Protein AF-A0A958L2L4-F1 (afdb_monomer_lite)

Radius of gyration: 27.54 Å; chains: 1; bounding box: 69×25×64 Å

Secondary structure (DSSP, 8-state):
-HHHHHHHTT----S----SHHHHHHHHHHHHHHHHHHHHHHHHHHHHHHHHH-----PPPTTT------TT--B-TTT--BSS---SS-----

Structure (mmCIF, N/CA/C/O backbone):
data_AF-A0A958L2L4-F1
#
_entry.id   AF-A0A958L2L4-F1
#
loop_
_atom_site.group_PDB
_atom_site.id
_atom_site.type_symbol
_atom_site.label_atom_id
_atom_site.label_alt_id
_atom_site.label_comp_id
_atom_site.label_asym_id
_atom_site.label_entity_id
_atom_site.label_seq_id
_atom_site.pdbx_PDB_ins_code
_atom_site.Cartn_x
_atom_site.Cartn_y
_atom_site.Cartn_z
_atom_site.occupancy
_atom_site.B_iso_or_equiv
_atom_site.auth_seq_id
_atom_site.auth_comp_id
_atom_site.auth_asym_id
_atom_site.auth_atom_id
_atom_site.pdbx_PDB_model_num
ATOM 1 N N . MET A 1 1 ? -14.924 7.478 22.045 1.00 74.50 1 MET A N 1
ATOM 2 C CA . MET A 1 1 ? -14.080 8.042 20.966 1.00 74.50 1 MET A CA 1
ATOM 3 C C . MET A 1 1 ? -12.634 7.564 21.032 1.00 74.50 1 MET A C 1
ATOM 5 O O . MET A 1 1 ? -12.163 7.093 20.012 1.00 74.50 1 MET A O 1
ATOM 9 N N . TYR A 1 2 ? -11.961 7.606 22.193 1.00 86.19 2 TYR A N 1
ATOM 10 C CA . TYR A 1 2 ? -10.562 7.158 22.354 1.00 86.19 2 TYR A CA 1
ATOM 11 C C . TYR A 1 2 ? -10.263 5.785 21.726 1.00 86.19 2 TYR A C 1
ATOM 13 O O . TYR A 1 2 ? -9.448 5.705 20.813 1.00 86.19 2 TYR A O 1
ATOM 21 N N . TRP A 1 3 ? -10.998 4.740 22.124 1.00 86.69 3 TRP A N 1
ATOM 22 C CA . TRP A 1 3 ? -10.802 3.384 21.601 1.00 86.69 3 TRP A CA 1
ATOM 23 C C . TRP A 1 3 ? -10.827 3.316 20.064 1.00 86.69 3 TRP A C 1
ATOM 25 O O . TRP A 1 3 ? -9.902 2.789 19.457 1.00 86.69 3 TRP A O 1
ATOM 35 N N . ALA A 1 4 ? -11.826 3.937 19.426 1.00 81.38 4 ALA A N 1
ATOM 36 C CA . ALA A 1 4 ? -11.975 3.906 17.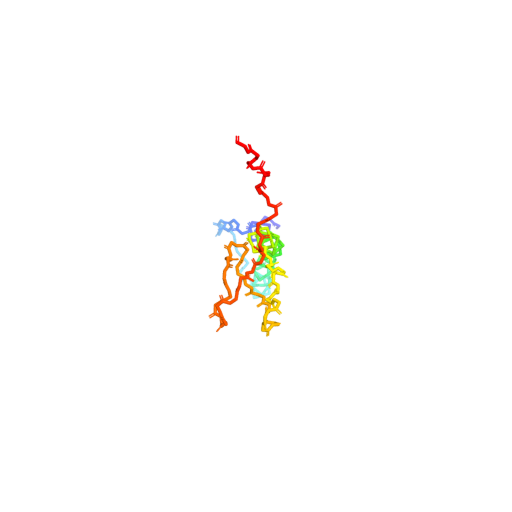971 1.00 81.38 4 ALA A CA 1
ATOM 37 C C . ALA A 1 4 ? -10.774 4.529 17.239 1.00 81.38 4 ALA A C 1
ATOM 39 O O . ALA A 1 4 ? -10.361 4.016 16.205 1.00 81.38 4 ALA A O 1
ATOM 40 N N . ILE A 1 5 ? -10.190 5.600 17.786 1.00 85.06 5 ILE A N 1
ATOM 41 C CA . ILE A 1 5 ? -9.030 6.279 17.192 1.00 85.06 5 ILE A CA 1
ATOM 42 C C . ILE A 1 5 ? -7.783 5.397 17.304 1.00 85.06 5 ILE A C 1
ATOM 44 O O . ILE A 1 5 ? -7.099 5.194 16.311 1.00 85.06 5 ILE A O 1
ATOM 48 N N . VAL A 1 6 ? -7.517 4.837 18.486 1.00 87.56 6 VAL A N 1
ATOM 49 C CA . VAL A 1 6 ? -6.338 3.995 18.767 1.00 87.56 6 VAL A CA 1
ATOM 50 C C . VAL A 1 6 ? -6.371 2.687 17.967 1.00 87.56 6 VAL A C 1
ATOM 52 O O . VAL A 1 6 ? -5.330 2.166 17.567 1.00 87.56 6 VAL A O 1
ATOM 55 N N . THR A 1 7 ? -7.567 2.146 17.722 1.00 85.25 7 THR A N 1
ATOM 56 C CA . THR A 1 7 ? -7.759 0.987 16.843 1.00 85.25 7 THR A CA 1
ATOM 57 C C . THR A 1 7 ? -7.576 1.358 15.372 1.00 85.25 7 THR A C 1
ATOM 59 O O . THR A 1 7 ? -6.880 0.644 14.656 1.00 85.25 7 THR A O 1
ATOM 62 N N . LEU A 1 8 ? -8.131 2.492 14.923 1.00 84.56 8 LEU A N 1
ATOM 63 C CA . LEU A 1 8 ? -7.972 2.975 13.546 1.00 84.56 8 LEU A CA 1
ATOM 64 C C . LEU A 1 8 ? -6.504 3.280 13.208 1.00 84.56 8 LEU A C 1
ATOM 66 O O . LEU A 1 8 ? -6.046 2.971 12.114 1.00 84.56 8 LEU A O 1
ATOM 70 N N . THR A 1 9 ? -5.752 3.853 14.149 1.00 85.38 9 THR A N 1
ATOM 71 C CA . THR A 1 9 ? -4.311 4.109 13.997 1.00 85.38 9 THR A CA 1
ATOM 72 C C . THR A 1 9 ? -3.452 2.864 14.219 1.00 85.38 9 THR A C 1
ATOM 74 O O . THR A 1 9 ? -2.228 2.961 14.184 1.00 85.38 9 THR A O 1
ATOM 77 N N . THR A 1 10 ? -4.060 1.690 14.423 1.00 84.69 10 THR A N 1
ATOM 78 C CA . THR A 1 10 ? -3.398 0.391 14.649 1.00 84.69 10 THR A CA 1
ATOM 79 C C . THR A 1 10 ? -2.491 0.310 15.884 1.00 84.69 10 THR A C 1
ATOM 81 O O . THR A 1 10 ? -1.736 -0.644 16.030 1.00 84.69 10 THR A O 1
ATOM 84 N N . VAL A 1 11 ? -2.587 1.269 16.812 1.00 89.19 11 VAL A N 1
ATOM 85 C CA . VAL A 1 11 ? -1.787 1.280 18.051 1.00 89.19 11 VAL A CA 1
ATOM 86 C C . VAL A 1 11 ? -2.271 0.210 19.035 1.00 89.19 11 VAL A C 1
ATOM 88 O O . VAL A 1 11 ? -1.464 -0.486 19.637 1.00 89.19 11 VAL A O 1
ATOM 91 N N . GLY A 1 12 ? -3.593 0.071 19.185 1.00 81.81 12 GLY A N 1
ATOM 92 C CA . GLY A 1 12 ? -4.232 -1.044 19.891 1.00 81.81 12 GLY A CA 1
ATOM 93 C C . GLY A 1 12 ? -3.814 -1.277 21.352 1.00 81.81 12 GLY A C 1
ATOM 94 O O . GLY A 1 12 ? -3.444 -2.394 21.692 1.00 81.81 12 GLY A O 1
ATOM 95 N N . TYR 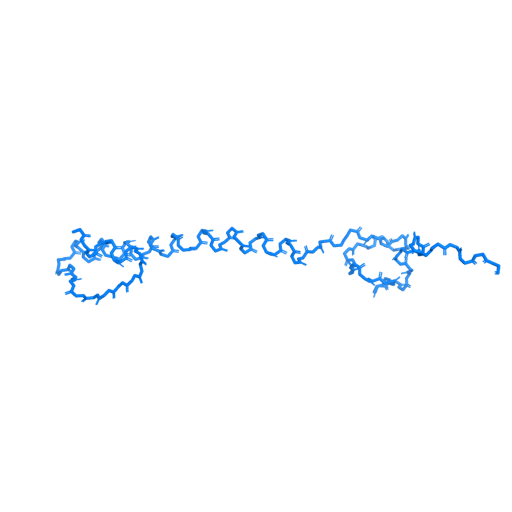A 1 13 ? -3.931 -0.281 22.240 1.00 83.19 13 TYR A N 1
ATOM 96 C CA . TYR A 1 13 ? -3.594 -0.453 23.669 1.00 83.19 13 TYR A CA 1
ATOM 97 C C . TYR A 1 13 ? -4.447 -1.495 24.417 1.00 83.19 13 TYR A C 1
ATOM 99 O O . TYR A 1 13 ? -3.993 -2.047 25.415 1.00 83.19 13 TYR A O 1
ATOM 107 N N . GLY A 1 14 ? -5.665 -1.782 23.940 1.00 80.94 14 GLY A N 1
ATOM 108 C CA . GLY A 1 14 ? -6.519 -2.848 24.485 1.00 80.94 14 GLY A CA 1
ATOM 109 C C . GLY A 1 14 ? -7.111 -2.568 25.873 1.00 80.94 14 GLY A C 1
ATOM 110 O O . GLY A 1 14 ? -7.665 -3.470 26.491 1.00 80.94 14 GLY A O 1
ATOM 111 N N . ASP A 1 15 ? -7.015 -1.332 26.354 1.00 81.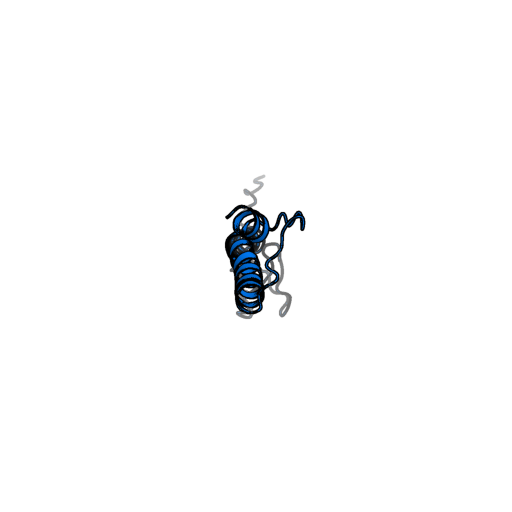62 15 ASP A N 1
ATOM 112 C CA . ASP A 1 15 ? -7.468 -0.882 27.672 1.00 81.62 15 ASP A CA 1
ATOM 113 C C . ASP A 1 15 ? -8.999 -0.778 27.780 1.00 81.62 15 ASP A C 1
ATOM 115 O O . ASP A 1 15 ? -9.585 -1.104 28.812 1.00 81.62 15 ASP A O 1
ATOM 119 N N . LEU A 1 16 ? -9.664 -0.378 26.698 1.00 78.19 16 LEU A N 1
ATOM 120 C CA . LEU A 1 16 ? -11.119 -0.365 26.577 1.00 78.19 16 LEU A CA 1
ATOM 121 C C . LEU A 1 16 ? -11.533 -1.153 25.337 1.00 78.19 16 LEU A C 1
ATOM 123 O O . LEU A 1 16 ? -10.868 -1.083 24.312 1.00 78.19 16 LEU A O 1
ATOM 127 N N . SER A 1 17 ? -12.655 -1.870 25.391 1.00 84.06 17 SER A N 1
ATOM 128 C CA . SER A 1 17 ? -13.248 -2.523 24.218 1.00 84.06 17 SER A CA 1
ATOM 129 C C . SER A 1 17 ? -14.778 -2.565 24.323 1.00 84.06 17 SER A C 1
ATOM 131 O O . SER A 1 17 ? -15.330 -2.569 25.430 1.00 84.06 17 SER A O 1
ATOM 133 N N . PRO A 1 18 ? -15.503 -2.534 23.190 1.00 85.12 18 PRO A N 1
ATOM 134 C CA . PRO A 1 18 ? -16.955 -2.600 23.209 1.00 85.12 18 PRO A CA 1
ATOM 135 C C . PRO A 1 18 ? -17.434 -4.004 23.598 1.00 85.12 18 PRO A C 1
ATOM 137 O O . PRO A 1 18 ? -17.201 -4.977 22.887 1.00 85.12 18 PRO A O 1
ATOM 140 N N . ASN A 1 19 ? -18.175 -4.095 24.703 1.00 87.25 19 ASN A N 1
ATOM 141 C CA . ASN A 1 19 ? -18.762 -5.352 25.187 1.00 87.25 19 ASN A CA 1
ATOM 142 C C . ASN A 1 19 ? -20.138 -5.668 24.572 1.00 87.25 19 ASN A C 1
ATOM 144 O O . ASN A 1 19 ? -20.712 -6.718 24.844 1.00 87.25 19 ASN A O 1
ATOM 148 N N . THR A 1 20 ? -20.695 -4.768 23.757 1.00 93.62 20 THR A N 1
ATOM 149 C CA . THR A 1 20 ? -22.007 -4.964 23.130 1.00 93.62 20 THR A CA 1
ATOM 150 C C . THR A 1 20 ? -21.875 -5.652 21.768 1.00 93.62 20 THR A C 1
ATOM 152 O O . THR A 1 20 ? -20.917 -5.371 21.045 1.00 93.62 20 THR A O 1
ATOM 155 N N . PRO A 1 21 ? -22.850 -6.482 21.347 1.00 89.62 21 PRO A N 1
ATOM 156 C CA . PRO A 1 21 ? -22.805 -7.162 20.047 1.00 89.62 21 PRO A CA 1
ATOM 157 C C . PRO A 1 21 ? -22.664 -6.189 18.867 1.00 89.62 21 PRO A C 1
ATOM 159 O O . PRO A 1 21 ? -21.852 -6.391 17.968 1.00 89.62 21 PRO A O 1
ATOM 162 N N . LEU A 1 22 ? -23.406 -5.075 18.907 1.00 90.50 22 LEU A N 1
ATOM 163 C CA . LEU A 1 22 ? -23.320 -4.020 17.895 1.00 90.50 22 LEU A CA 1
ATOM 164 C C . LEU A 1 22 ? -21.941 -3.341 17.892 1.00 90.50 22 LEU A C 1
ATOM 166 O O . LEU A 1 22 ? -21.393 -3.036 16.834 1.00 90.50 22 LEU A O 1
ATOM 170 N N . GLY A 1 23 ? -21.363 -3.118 19.073 1.00 88.12 23 GLY A N 1
ATOM 171 C CA . GLY A 1 23 ? -20.042 -2.516 19.204 1.00 88.12 23 GLY A CA 1
ATOM 172 C C . GLY A 1 23 ? -18.920 -3.439 18.720 1.00 88.12 23 GLY A C 1
ATOM 173 O O . GLY A 1 23 ? -17.985 -2.962 18.087 1.00 88.12 23 GLY A O 1
ATOM 174 N N . GLN A 1 24 ? -19.038 -4.751 18.934 1.00 87.62 24 GLN A N 1
ATOM 175 C CA . GLN A 1 24 ? -18.108 -5.751 18.393 1.00 87.62 24 GLN A CA 1
ATOM 176 C C . GLN A 1 24 ? -18.189 -5.843 16.864 1.00 87.62 24 GLN A C 1
ATOM 178 O O . GLN A 1 24 ? -17.160 -5.937 16.196 1.00 87.62 24 GLN A O 1
ATOM 183 N N . PHE A 1 25 ? -19.391 -5.734 16.289 1.00 91.94 25 PHE A N 1
ATOM 184 C CA . PHE A 1 25 ? -19.550 -5.651 14.837 1.00 91.94 25 PHE A CA 1
ATOM 185 C C . PHE A 1 25 ? -18.834 -4.419 14.263 1.00 91.94 25 PHE A C 1
ATOM 187 O O . PHE A 1 25 ? -18.014 -4.544 13.352 1.00 91.94 25 PHE A O 1
ATOM 194 N N . LEU A 1 26 ? -19.058 -3.239 14.849 1.00 89.00 26 LEU A N 1
ATOM 195 C CA . LEU A 1 26 ? -18.354 -2.018 14.447 1.00 89.00 26 LEU A CA 1
ATOM 196 C C . LEU A 1 26 ? -16.835 -2.127 14.657 1.00 89.00 26 LEU A C 1
ATOM 198 O O . LEU A 1 26 ? -16.075 -1.639 13.825 1.00 89.00 26 LEU A O 1
ATOM 202 N N . ALA A 1 27 ? -16.382 -2.815 15.710 1.00 86.38 27 ALA A N 1
ATOM 203 C CA . ALA A 1 27 ? -14.965 -3.095 15.941 1.00 86.38 27 ALA A CA 1
ATOM 204 C C . ALA A 1 27 ? -14.326 -3.869 14.793 1.00 86.38 27 ALA A C 1
ATOM 206 O O . ALA A 1 27 ? -13.259 -3.488 14.311 1.00 86.38 27 ALA A O 1
ATOM 207 N N . SER A 1 28 ? -14.997 -4.922 14.328 1.00 88.25 28 SER A N 1
ATOM 208 C CA . SER A 1 28 ? -14.505 -5.728 13.212 1.00 88.25 28 SER A CA 1
ATOM 209 C C . SER A 1 28 ? -14.386 -4.907 11.921 1.00 88.25 28 SER A C 1
ATOM 211 O O . SER A 1 28 ? -13.380 -5.005 11.223 1.00 88.25 28 SER A O 1
ATOM 213 N N . LEU A 1 29 ? -15.349 -4.017 11.650 1.00 89.56 29 LEU A N 1
ATOM 214 C CA . LEU A 1 29 ? -15.307 -3.115 10.497 1.00 89.56 29 LEU A CA 1
ATOM 215 C C . LEU A 1 29 ? -14.144 -2.123 10.578 1.00 89.56 29 LEU A C 1
ATOM 217 O O . LEU A 1 29 ? -13.426 -1.943 9.597 1.00 89.56 29 LEU A O 1
ATOM 221 N N . VAL A 1 30 ? -13.930 -1.500 11.741 1.00 88.56 30 VAL A N 1
ATOM 222 C CA . VAL A 1 30 ? -12.827 -0.546 11.943 1.00 88.56 30 VAL A CA 1
ATOM 223 C C . VAL A 1 30 ? -11.467 -1.219 11.742 1.00 88.56 30 VAL A C 1
ATOM 225 O O . VAL A 1 30 ? -10.591 -0.620 11.123 1.00 88.56 30 VAL A O 1
ATOM 228 N N . MET A 1 31 ? -11.302 -2.472 12.177 1.00 86.81 31 MET A N 1
ATOM 229 C CA . MET A 1 31 ? -10.075 -3.242 11.932 1.00 86.81 31 MET A CA 1
ATOM 230 C C . MET A 1 31 ? -9.820 -3.470 10.435 1.00 86.81 31 MET A C 1
ATOM 232 O O . MET A 1 31 ? -8.711 -3.239 9.958 1.00 86.81 31 MET A O 1
ATOM 236 N N . VAL A 1 32 ? -10.845 -3.865 9.671 1.00 88.75 32 VAL A N 1
ATOM 237 C CA . VAL A 1 32 ? -10.724 -4.061 8.213 1.00 88.75 32 VAL A CA 1
ATOM 238 C C . VAL A 1 32 ? -10.391 -2.745 7.502 1.00 88.75 32 VAL A C 1
ATOM 240 O O . VAL A 1 32 ? -9.533 -2.714 6.620 1.00 88.75 32 VAL A O 1
ATOM 243 N N . LEU A 1 33 ? -11.019 -1.641 7.914 1.00 88.00 33 LEU A N 1
ATOM 244 C CA . LEU A 1 33 ? -10.727 -0.313 7.370 1.00 88.00 33 LEU A CA 1
ATOM 245 C C . LEU A 1 33 ? -9.296 0.142 7.690 1.00 88.00 33 LEU A C 1
ATOM 247 O O . LEU A 1 33 ? -8.639 0.701 6.815 1.00 88.00 33 LEU A O 1
ATOM 251 N N . GLY A 1 34 ? -8.790 -0.143 8.894 1.00 86.50 34 GLY A N 1
ATOM 252 C CA . GLY A 1 34 ? -7.407 0.150 9.284 1.00 86.50 34 GLY A CA 1
ATOM 253 C C . GLY A 1 34 ? -6.379 -0.500 8.351 1.00 86.50 34 GLY A C 1
ATOM 254 O O . GLY A 1 34 ? -5.451 0.168 7.893 1.00 86.50 34 GLY A O 1
ATOM 255 N N . TYR A 1 35 ? -6.591 -1.763 7.964 1.00 87.62 35 TYR A N 1
ATOM 256 C CA . TYR A 1 35 ? -5.753 -2.426 6.954 1.00 87.62 35 TYR A CA 1
ATOM 257 C C . TYR A 1 35 ? -5.816 -1.736 5.587 1.00 87.62 35 TYR A C 1
ATOM 259 O O . TYR A 1 35 ? -4.788 -1.595 4.925 1.00 87.62 35 TYR A O 1
ATOM 267 N N . GLY A 1 36 ? -6.996 -1.263 5.176 1.00 86.75 36 GLY A N 1
ATOM 268 C CA . GLY A 1 36 ? -7.159 -0.498 3.939 1.00 86.75 36 GLY A CA 1
ATOM 269 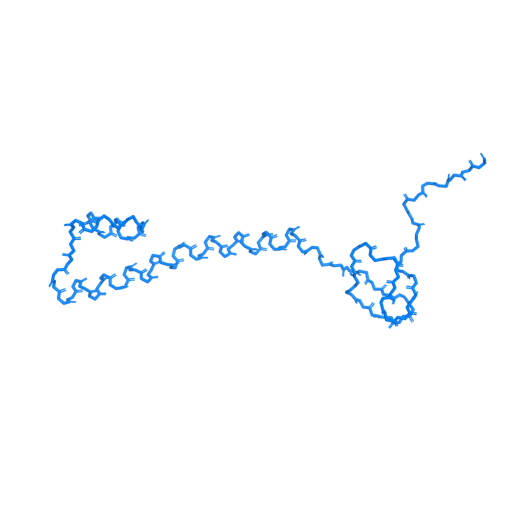C C . GLY A 1 36 ? -6.351 0.803 3.934 1.00 86.75 36 GLY A C 1
ATOM 270 O O . GLY A 1 36 ? -5.701 1.118 2.938 1.00 86.75 36 GLY A O 1
ATOM 271 N N . VAL A 1 37 ? -6.326 1.524 5.060 1.00 87.38 37 VAL A N 1
ATOM 272 C CA . VAL A 1 37 ? -5.571 2.781 5.204 1.00 87.38 37 VAL A CA 1
ATOM 273 C C . VAL A 1 37 ? -4.063 2.561 5.069 1.00 87.38 37 VAL A C 1
ATOM 275 O O . VAL A 1 37 ? -3.393 3.400 4.477 1.00 87.38 37 VAL A O 1
ATOM 278 N N . ILE A 1 38 ? -3.528 1.438 5.561 1.00 88.31 38 ILE A N 1
ATOM 279 C CA . ILE A 1 38 ? -2.100 1.101 5.419 1.00 88.31 38 ILE A CA 1
ATOM 280 C C . ILE A 1 38 ? -1.789 0.586 4.005 1.00 88.31 38 ILE A C 1
ATOM 282 O O . ILE A 1 38 ? -0.756 0.927 3.433 1.00 88.31 38 ILE A O 1
ATOM 286 N N . ALA A 1 39 ? -2.690 -0.193 3.401 1.00 90.00 39 ALA A N 1
ATOM 287 C CA . ALA A 1 39 ? -2.464 -0.802 2.093 1.00 90.00 39 ALA A CA 1
ATOM 288 C C . ALA A 1 39 ? -2.306 0.224 0.957 1.00 90.00 39 ALA A C 1
ATOM 290 O O . ALA A 1 39 ? -1.493 0.020 0.056 1.00 90.00 39 ALA A O 1
ATOM 291 N N . VAL A 1 40 ? -3.051 1.334 0.993 1.00 92.19 40 VAL A N 1
ATOM 292 C CA . VAL A 1 40 ? -3.025 2.362 -0.064 1.00 92.19 40 VAL A CA 1
ATOM 293 C C . VAL A 1 40 ? -1.655 3.049 -0.207 1.00 92.19 40 VAL A C 1
ATOM 295 O O . VAL A 1 40 ? -1.093 2.990 -1.304 1.00 92.19 40 VAL A O 1
ATOM 298 N N . PRO A 1 41 ? -1.067 3.676 0.834 1.00 91.56 41 PRO A N 1
ATOM 299 C CA . PRO A 1 41 ? 0.235 4.328 0.711 1.00 91.56 41 PRO A CA 1
ATOM 300 C C . PRO A 1 41 ? 1.346 3.320 0.408 1.00 91.56 41 PRO A C 1
ATOM 302 O O . PRO A 1 41 ? 2.190 3.593 -0.445 1.00 91.56 41 PRO A O 1
ATOM 305 N N . THR A 1 42 ? 1.324 2.133 1.028 1.00 93.19 42 THR A N 1
ATOM 306 C CA . THR A 1 42 ? 2.283 1.065 0.716 1.00 93.19 42 THR A CA 1
ATOM 307 C C . THR A 1 42 ? 2.178 0.630 -0.744 1.00 93.19 42 THR A C 1
ATOM 309 O O . THR A 1 42 ? 3.204 0.466 -1.398 1.00 93.19 42 THR A O 1
ATOM 312 N N . GLY A 1 43 ? 0.964 0.497 -1.284 1.00 92.88 43 GLY A N 1
ATOM 313 C CA . GLY A 1 43 ? 0.734 0.151 -2.685 1.00 92.88 43 GLY A CA 1
ATOM 314 C C . GLY A 1 43 ? 1.276 1.206 -3.648 1.00 92.88 43 GLY A C 1
ATOM 315 O O . GLY A 1 43 ? 1.991 0.862 -4.587 1.00 92.88 43 GLY A O 1
ATOM 316 N N . ILE A 1 44 ? 1.006 2.489 -3.388 1.00 94.12 44 ILE A N 1
ATOM 317 C CA . ILE A 1 44 ? 1.508 3.599 -4.214 1.00 94.12 44 ILE A CA 1
ATOM 318 C C . ILE A 1 44 ? 3.041 3.611 -4.222 1.00 94.12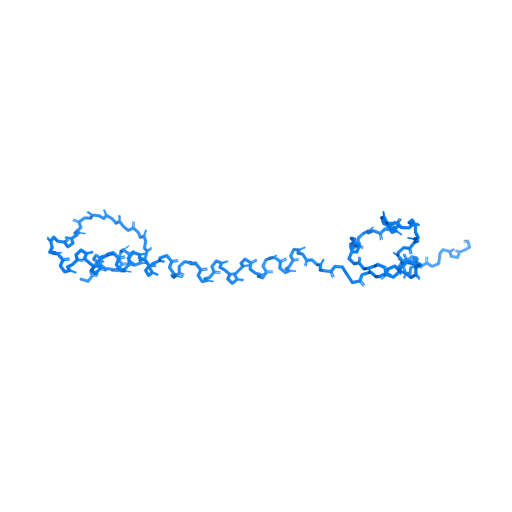 44 ILE A C 1
ATOM 320 O O . ILE A 1 44 ? 3.654 3.618 -5.290 1.00 94.12 44 ILE A O 1
ATOM 324 N N . VAL A 1 45 ? 3.663 3.561 -3.040 1.00 95.81 45 VAL A N 1
ATOM 325 C CA . VAL A 1 45 ? 5.127 3.563 -2.915 1.00 95.81 45 VAL A CA 1
ATOM 326 C C . VAL A 1 45 ? 5.730 2.318 -3.561 1.00 95.81 45 VAL A C 1
ATOM 328 O O . VAL A 1 45 ? 6.738 2.425 -4.248 1.00 95.81 45 VAL A O 1
ATOM 331 N N . SER A 1 46 ? 5.111 1.146 -3.397 1.00 95.00 46 SER A N 1
ATOM 332 C CA . SER A 1 46 ? 5.585 -0.102 -4.001 1.00 95.00 46 SER A CA 1
ATOM 333 C C . SER A 1 46 ? 5.602 -0.037 -5.528 1.00 95.00 46 SER A C 1
ATOM 335 O O . SER A 1 46 ? 6.585 -0.460 -6.133 1.00 95.00 46 SER A O 1
ATOM 337 N N . VAL A 1 47 ? 4.565 0.529 -6.155 1.00 92.94 47 VAL A N 1
ATOM 338 C CA . VAL A 1 47 ? 4.515 0.698 -7.617 1.00 92.94 47 VAL A CA 1
ATOM 339 C C . VAL A 1 47 ? 5.615 1.636 -8.094 1.00 92.94 47 VAL A C 1
ATOM 341 O O . VAL A 1 47 ? 6.302 1.320 -9.065 1.00 92.94 47 VAL A O 1
ATOM 344 N N . GLU A 1 48 ? 5.810 2.765 -7.415 1.00 91.94 48 GLU A N 1
ATOM 345 C CA . GLU A 1 48 ? 6.838 3.728 -7.807 1.00 91.94 48 GLU A CA 1
ATOM 346 C C . GLU A 1 48 ? 8.247 3.161 -7.613 1.00 91.94 48 GLU A C 1
ATOM 348 O O . GLU A 1 48 ? 9.088 3.259 -8.503 1.00 91.94 48 GLU A O 1
ATOM 353 N N . LEU A 1 49 ? 8.484 2.470 -6.498 1.00 92.62 49 LEU A N 1
ATOM 354 C CA . LEU A 1 49 ? 9.750 1.796 -6.234 1.00 92.62 49 LEU A CA 1
ATOM 355 C C . LEU A 1 49 ? 10.018 0.688 -7.262 1.00 92.62 49 LEU A C 1
ATOM 357 O O . LEU A 1 49 ? 11.141 0.551 -7.740 1.00 92.62 49 LEU A O 1
ATOM 361 N N . ASN A 1 50 ? 8.988 -0.074 -7.647 1.00 91.31 50 ASN A N 1
ATOM 362 C CA . ASN A 1 50 ? 9.103 -1.102 -8.678 1.00 91.31 50 ASN A CA 1
ATOM 363 C C . ASN A 1 50 ? 9.439 -0.489 -10.040 1.00 91.31 50 ASN A C 1
ATOM 365 O O . ASN A 1 50 ? 10.320 -1.001 -10.715 1.00 91.31 50 ASN A O 1
ATOM 369 N N . ARG A 1 51 ? 8.812 0.629 -10.422 1.00 87.62 51 ARG A N 1
ATOM 370 C CA . ARG A 1 51 ? 9.143 1.357 -11.660 1.00 87.62 51 ARG A CA 1
ATOM 371 C C . ARG A 1 51 ? 10.551 1.945 -11.636 1.00 87.62 51 ARG A C 1
ATOM 373 O O . ARG A 1 51 ? 11.244 1.900 -12.647 1.00 87.62 51 ARG A O 1
ATOM 380 N N . ALA A 1 52 ? 10.976 2.484 -10.494 1.00 86.00 52 ALA A N 1
ATOM 381 C CA . ALA A 1 52 ? 12.316 3.032 -10.318 1.00 86.00 52 ALA A CA 1
ATOM 382 C C . ALA A 1 52 ? 13.402 1.945 -10.396 1.00 86.00 52 ALA A C 1
ATOM 384 O O . ALA A 1 52 ? 14.490 2.198 -10.914 1.00 86.00 52 ALA A O 1
ATOM 385 N N . TYR A 1 53 ? 13.104 0.742 -9.899 1.00 84.88 53 TYR A N 1
ATOM 386 C CA . TYR A 1 53 ? 14.025 -0.392 -9.910 1.00 84.88 53 TYR A CA 1
ATOM 387 C C . TYR A 1 53 ? 14.011 -1.161 -11.242 1.00 84.88 53 TYR A C 1
ATOM 389 O O . TYR A 1 53 ? 15.065 -1.436 -11.811 1.00 84.88 53 TYR A O 1
ATOM 397 N N . ASN A 1 54 ? 12.829 -1.466 -11.778 1.00 82.00 54 ASN A N 1
ATOM 398 C CA . ASN A 1 54 ? 12.651 -2.187 -13.036 1.00 82.00 54 ASN A CA 1
ATOM 399 C C . ASN A 1 54 ? 12.578 -1.211 -14.212 1.00 82.00 54 ASN A C 1
ATOM 401 O O . ASN A 1 54 ? 11.500 -0.878 -14.717 1.00 82.00 54 ASN A O 1
ATOM 405 N N . LYS A 1 55 ? 13.746 -0.798 -14.708 1.00 74.12 55 LYS A N 1
ATOM 406 C CA . LYS A 1 55 ? 13.839 -0.197 -16.041 1.00 74.12 55 LYS A CA 1
ATOM 407 C C . LYS A 1 55 ? 13.438 -1.259 -17.065 1.00 74.12 55 LYS A C 1
ATOM 409 O O . LYS A 1 55 ? 14.073 -2.301 -17.189 1.00 74.12 55 LYS A O 1
ATOM 414 N N . THR A 1 56 ? 12.323 -1.037 -17.759 1.00 73.31 56 THR A N 1
ATOM 415 C CA . THR A 1 56 ? 11.895 -1.940 -18.833 1.00 73.31 56 THR A CA 1
ATOM 416 C C . THR A 1 56 ? 12.830 -1.746 -20.017 1.00 73.31 56 THR A C 1
ATOM 418 O O . THR A 1 56 ? 12.769 -0.713 -20.688 1.00 73.31 56 THR A O 1
ATOM 421 N N . SER A 1 57 ? 13.688 -2.728 -20.283 1.00 72.88 57 SER A N 1
ATOM 422 C CA . SER A 1 57 ? 14.605 -2.631 -21.409 1.00 72.88 57 SER A CA 1
ATOM 423 C C . SER A 1 57 ? 13.861 -2.653 -22.737 1.00 72.88 57 SER A C 1
ATOM 425 O O . SER A 1 57 ? 13.137 -3.593 -23.078 1.00 72.88 57 SER A O 1
ATOM 427 N N . THR A 1 58 ? 14.070 -1.599 -23.515 1.00 76.81 58 THR A N 1
ATOM 428 C CA . THR A 1 58 ? 13.474 -1.412 -24.843 1.00 76.81 58 THR A CA 1
ATOM 429 C C . THR A 1 58 ? 14.363 -1.954 -25.963 1.00 76.81 58 THR A C 1
ATOM 431 O O . THR A 1 58 ? 14.046 -1.781 -27.140 1.00 76.81 58 THR A O 1
ATOM 434 N N . LYS A 1 59 ? 15.475 -2.627 -25.630 1.00 78.94 59 LYS A N 1
ATOM 435 C CA . LYS A 1 59 ? 16.391 -3.197 -26.623 1.00 78.94 59 LYS A CA 1
ATOM 436 C C . LYS A 1 59 ? 15.708 -4.325 -27.400 1.00 78.94 59 LYS A C 1
ATOM 438 O O . LYS A 1 59 ? 15.376 -5.373 -26.844 1.00 78.94 59 LYS A O 1
ATOM 443 N N . ALA A 1 60 ? 15.542 -4.115 -28.704 1.00 84.75 60 ALA A N 1
ATOM 444 C CA . ALA A 1 60 ? 15.103 -5.130 -29.652 1.00 84.75 60 ALA A CA 1
ATOM 445 C C . ALA A 1 60 ? 16.293 -5.649 -30.466 1.00 84.75 60 ALA A C 1
ATOM 447 O O . ALA A 1 60 ? 17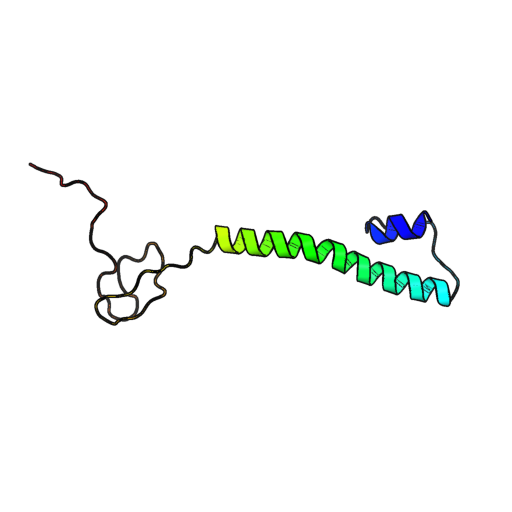.149 -4.888 -30.916 1.00 84.75 60 ALA A O 1
ATOM 448 N N . CYS A 1 61 ? 16.343 -6.960 -30.668 1.00 87.25 61 CYS A N 1
ATOM 449 C CA . CYS A 1 61 ? 17.342 -7.595 -31.505 1.00 87.25 61 CYS A CA 1
ATOM 450 C C . CYS A 1 61 ? 17.048 -7.339 -32.984 1.00 87.25 61 CYS A C 1
ATOM 452 O O . CYS A 1 61 ? 16.027 -7.792 -33.497 1.00 87.25 61 CYS A O 1
ATOM 454 N N . LEU A 1 62 ? 17.980 -6.704 -33.695 1.00 84.38 62 LEU A N 1
ATOM 455 C CA . LEU A 1 62 ? 17.858 -6.459 -35.137 1.00 84.38 62 LEU A CA 1
ATOM 456 C C . LEU A 1 62 ? 17.995 -7.739 -35.981 1.00 84.38 62 LEU A C 1
ATOM 458 O O . LEU A 1 62 ? 17.544 -7.770 -37.119 1.00 84.38 62 LEU A O 1
ATOM 462 N N . HIS A 1 63 ? 18.586 -8.805 -35.428 1.00 86.50 63 HIS A N 1
ATOM 463 C CA . HIS A 1 63 ? 18.770 -10.072 -36.143 1.00 86.50 63 HIS A CA 1
ATOM 464 C C . HIS A 1 63 ? 17.544 -10.986 -36.103 1.00 86.50 63 HIS A C 1
ATOM 466 O O . HIS A 1 63 ? 17.239 -11.638 -37.095 1.00 86.50 63 HIS A O 1
ATOM 472 N N . CYS A 1 64 ? 16.865 -11.089 -34.956 1.00 90.88 64 CYS A N 1
ATOM 473 C CA . CYS A 1 64 ? 15.748 -12.028 -34.780 1.00 90.88 64 CYS A CA 1
ATOM 474 C C . CYS A 1 64 ? 14.428 -11.370 -34.356 1.00 90.88 64 CYS A C 1
ATOM 476 O O . CYS A 1 64 ? 13.436 -12.072 -34.158 1.00 90.88 64 CYS A O 1
ATOM 478 N N . GLY A 1 65 ? 14.414 -10.049 -34.164 1.00 86.19 65 GLY A N 1
ATOM 479 C CA . GLY A 1 65 ? 13.225 -9.278 -33.801 1.00 86.19 65 GLY A CA 1
ATOM 480 C C . GLY A 1 65 ? 12.719 -9.483 -32.370 1.00 86.19 65 GLY A C 1
ATOM 481 O O . GLY A 1 65 ? 11.682 -8.926 -32.019 1.00 86.19 65 GLY A O 1
ATOM 482 N N . ARG A 1 66 ? 13.399 -10.272 -31.520 1.00 86.38 66 ARG A N 1
ATOM 483 C CA . ARG A 1 66 ? 13.007 -10.416 -30.105 1.00 86.38 66 ARG A CA 1
ATOM 484 C C . ARG A 1 66 ? 13.360 -9.155 -29.312 1.00 86.38 66 ARG A C 1
ATOM 486 O O . ARG A 1 66 ? 14.451 -8.620 -29.467 1.00 86.38 66 ARG A O 1
ATOM 493 N N . GLY A 1 67 ? 12.439 -8.713 -28.459 1.00 83.19 67 GLY A N 1
ATOM 494 C CA . GLY A 1 67 ? 12.667 -7.665 -27.457 1.00 83.19 67 GLY A CA 1
ATOM 495 C C . GLY A 1 67 ? 12.913 -8.232 -26.056 1.00 83.19 67 GLY A C 1
ATOM 496 O O . GLY A 1 67 ? 13.110 -9.438 -25.899 1.00 83.19 67 GLY A O 1
ATOM 497 N N . ALA A 1 68 ? 12.841 -7.360 -25.044 1.00 83.69 68 ALA A N 1
ATOM 498 C CA . ALA A 1 68 ? 12.989 -7.703 -23.623 1.00 83.69 68 ALA A CA 1
ATOM 499 C C . ALA A 1 68 ? 14.330 -8.392 -23.294 1.00 83.69 68 ALA A C 1
ATOM 501 O O . ALA A 1 68 ? 14.392 -9.471 -22.690 1.00 83.69 68 ALA A O 1
ATOM 502 N N . HIS A 1 69 ? 15.413 -7.772 -23.752 1.00 85.31 69 HIS A N 1
ATOM 503 C CA . HIS A 1 69 ? 16.776 -8.097 -23.334 1.00 85.31 69 HIS A CA 1
ATOM 504 C C . HIS A 1 69 ? 17.147 -7.316 -22.075 1.00 85.31 69 HIS A C 1
ATOM 506 O O . HIS A 1 69 ? 16.474 -6.350 -21.776 1.00 85.31 69 HIS A O 1
ATOM 512 N N . ASP A 1 70 ? 18.165 -7.710 -21.318 1.00 83.06 70 ASP A N 1
ATOM 513 C CA . ASP A 1 70 ? 18.597 -6.898 -20.175 1.00 83.06 70 ASP A CA 1
ATOM 514 C C . ASP A 1 70 ? 19.262 -5.595 -20.666 1.00 83.06 70 ASP A C 1
ATOM 516 O O . ASP A 1 70 ? 19.815 -5.536 -21.772 1.00 83.06 70 ASP A O 1
ATOM 520 N N . ASP A 1 71 ? 19.208 -4.526 -19.868 1.00 79.69 71 ASP A N 1
ATOM 521 C CA . ASP A 1 71 ? 19.766 -3.220 -20.257 1.00 79.69 71 ASP A CA 1
ATOM 522 C C . ASP A 1 71 ? 21.286 -3.255 -20.469 1.00 79.69 71 ASP A C 1
ATOM 524 O O . ASP A 1 71 ? 21.826 -2.469 -21.249 1.00 79.69 71 ASP A O 1
ATOM 528 N N . ASP A 1 72 ? 21.978 -4.200 -19.847 1.00 80.06 72 ASP A N 1
ATOM 529 C CA . ASP A 1 72 ? 23.407 -4.479 -19.985 1.00 80.06 72 ASP A CA 1
ATOM 530 C C . ASP A 1 72 ? 23.708 -5.641 -20.951 1.00 80.06 72 ASP A C 1
ATOM 532 O O . ASP A 1 72 ? 24.873 -5.949 -21.206 1.00 80.06 72 ASP A O 1
ATOM 536 N N . ALA A 1 73 ? 22.687 -6.258 -21.559 1.00 84.06 73 ALA A N 1
ATOM 537 C CA . ALA A 1 73 ? 22.891 -7.343 -22.509 1.00 84.06 73 ALA A CA 1
ATOM 538 C C . ALA A 1 73 ? 23.619 -6.840 -23.767 1.00 84.06 73 ALA A C 1
ATOM 540 O O . ALA A 1 73 ? 23.122 -5.970 -24.490 1.00 84.06 73 ALA A O 1
ATOM 541 N N . LEU A 1 74 ? 24.789 -7.427 -24.040 1.00 85.25 74 LEU A N 1
ATOM 542 C CA . LEU A 1 74 ? 25.583 -7.188 -25.254 1.00 85.25 74 LEU A CA 1
ATOM 543 C C . LEU A 1 74 ? 25.158 -8.101 -26.414 1.00 85.25 74 LEU A C 1
ATOM 545 O O . LEU A 1 74 ? 25.307 -7.749 -27.585 1.00 85.25 74 LEU A O 1
ATOM 549 N N . PHE A 1 75 ? 24.608 -9.272 -26.089 1.00 88.12 75 PHE A N 1
ATOM 550 C CA . PHE A 1 75 ? 24.240 -10.309 -27.048 1.00 88.12 75 PHE A CA 1
ATOM 551 C C . PHE A 1 75 ? 22.823 -10.820 -26.797 1.00 88.12 75 PHE A C 1
ATOM 553 O O . PHE A 1 75 ? 22.339 -10.894 -25.667 1.00 88.12 75 PHE A O 1
ATOM 560 N N . CYS A 1 76 ? 22.154 -11.216 -27.872 1.00 90.31 76 CYS A N 1
ATOM 561 C CA . CYS A 1 76 ? 20.835 -11.813 -27.821 1.00 90.31 76 CYS A CA 1
ATOM 562 C C . CYS A 1 76 ? 20.912 -13.231 -27.248 1.00 90.31 76 CYS A C 1
ATOM 564 O O . CYS A 1 76 ? 21.500 -14.117 -27.861 1.00 90.31 76 CYS A O 1
ATOM 566 N N . LYS A 1 77 ? 20.213 -13.477 -26.133 1.00 88.56 77 LYS A N 1
ATOM 567 C CA . LYS A 1 77 ? 20.097 -14.805 -25.495 1.00 88.56 77 LYS A CA 1
ATOM 568 C C . LYS A 1 77 ? 19.488 -15.910 -26.373 1.00 88.56 77 LYS A C 1
ATOM 570 O O . LYS A 1 77 ? 19.539 -17.071 -25.995 1.00 88.56 77 LYS A O 1
ATOM 575 N N . ILE A 1 78 ? 18.873 -15.553 -27.504 1.00 90.56 78 ILE A N 1
ATOM 576 C CA . ILE A 1 78 ? 18.186 -16.499 -28.396 1.00 90.56 78 ILE A CA 1
ATOM 577 C C . ILE A 1 78 ? 19.012 -16.797 -29.647 1.00 90.56 78 ILE A C 1
ATOM 579 O O . ILE A 1 78 ? 19.208 -17.958 -29.983 1.00 90.56 78 ILE A O 1
ATOM 583 N N . CYS A 1 79 ? 19.474 -15.762 -30.355 1.00 91.81 79 CYS A N 1
ATOM 584 C CA . CYS A 1 79 ? 20.182 -15.933 -31.628 1.00 91.81 79 CYS A CA 1
ATOM 585 C C . CYS A 1 79 ? 21.682 -15.618 -31.564 1.00 91.81 79 CYS A C 1
ATOM 587 O O . CYS A 1 79 ? 22.364 -15.772 -32.569 1.00 91.81 79 CYS A O 1
ATOM 589 N N . GLY A 1 80 ? 22.193 -15.121 -30.434 1.00 88.12 80 GLY A N 1
ATOM 590 C CA . GLY A 1 80 ? 23.592 -14.706 -30.286 1.00 88.12 80 GLY A CA 1
ATOM 591 C C . GLY A 1 80 ? 23.963 -13.397 -30.996 1.00 88.12 80 GLY A C 1
ATOM 592 O O . GLY A 1 80 ? 25.095 -12.945 -30.867 1.00 88.12 80 GLY A O 1
ATOM 593 N N . GLY A 1 81 ? 23.034 -12.761 -31.722 1.00 87.25 81 GLY A N 1
ATOM 594 C CA . GLY A 1 81 ? 23.278 -11.490 -32.414 1.00 87.25 81 GLY A CA 1
ATOM 595 C C . GLY A 1 81 ? 23.561 -10.336 -31.449 1.00 87.25 81 GLY A C 1
ATOM 596 O O . GLY A 1 81 ? 23.016 -10.301 -30.345 1.00 87.25 81 GLY A O 1
ATOM 597 N N . THR A 1 82 ? 24.394 -9.380 -31.855 1.00 86.00 82 THR A N 1
ATOM 598 C CA . THR A 1 82 ? 24.770 -8.229 -31.022 1.00 86.00 82 THR A CA 1
ATOM 599 C C . THR A 1 82 ? 23.587 -7.279 -30.801 1.00 86.00 82 THR A C 1
ATOM 601 O O . THR A 1 82 ? 22.801 -6.999 -31.709 1.00 86.00 82 THR A O 1
ATOM 604 N N . LEU A 1 83 ? 23.432 -6.798 -29.566 1.00 83.44 83 LEU A N 1
ATOM 605 C CA . LEU A 1 83 ? 22.350 -5.913 -29.131 1.00 83.44 83 LEU A CA 1
ATOM 606 C C . LEU A 1 83 ? 22.912 -4.524 -28.822 1.00 83.44 83 LEU A C 1
ATOM 608 O O . LEU A 1 83 ? 23.200 -4.198 -27.675 1.00 83.44 83 LEU A O 1
ATOM 612 N N . GLY A 1 84 ? 23.064 -3.697 -29.854 1.00 66.44 84 GLY A N 1
ATOM 613 C CA . GLY A 1 84 ? 23.591 -2.340 -29.703 1.00 66.44 84 GLY A CA 1
ATOM 614 C C . GLY A 1 84 ? 25.117 -2.316 -29.698 1.00 66.44 84 GLY A C 1
ATOM 615 O O . GLY A 1 84 ? 25.772 -2.528 -28.684 1.00 66.44 84 GLY A O 1
ATOM 616 N N . VAL A 1 85 ? 25.666 -2.050 -30.875 1.00 61.06 85 VAL A N 1
ATOM 617 C CA . VAL A 1 85 ? 27.087 -1.807 -31.116 1.00 61.06 85 VAL A CA 1
ATOM 618 C C . VAL A 1 85 ? 27.452 -0.414 -30.586 1.00 61.06 85 VAL A C 1
ATOM 620 O O . VAL A 1 85 ? 26.844 0.570 -30.993 1.00 61.06 85 VAL A O 1
ATOM 623 N N . GLU A 1 86 ? 28.426 -0.349 -29.675 1.00 56.97 86 GLU A N 1
ATOM 624 C CA . GLU A 1 86 ? 29.505 0.654 -29.652 1.00 56.97 86 GLU A CA 1
ATOM 625 C C . GLU A 1 86 ? 29.138 2.095 -30.103 1.00 56.97 86 GLU A C 1
ATOM 627 O O . GLU A 1 86 ? 29.610 2.563 -31.133 1.00 56.97 86 GLU A O 1
ATOM 632 N N . LEU A 1 87 ? 28.318 2.838 -29.348 1.00 58.09 87 LEU A N 1
ATOM 633 C CA . LEU A 1 87 ? 28.098 4.286 -29.586 1.00 58.09 87 LEU A CA 1
ATOM 634 C C . LEU A 1 87 ? 28.439 5.178 -28.378 1.00 58.09 87 LEU A C 1
ATOM 636 O O . LEU A 1 87 ? 28.143 6.369 -28.383 1.00 58.09 87 LEU A O 1
ATOM 640 N N . SER A 1 88 ? 29.099 4.636 -27.348 1.00 51.12 88 SER A N 1
ATOM 641 C CA . SER A 1 88 ? 29.516 5.395 -26.155 1.00 51.12 88 SER A CA 1
ATOM 642 C C . SER A 1 88 ? 31.011 5.308 -25.829 1.00 51.12 88 SER A C 1
ATOM 644 O O . SER A 1 88 ? 31.411 5.671 -24.724 1.00 51.12 88 SER A O 1
ATOM 646 N N . ARG A 1 89 ? 31.860 4.867 -26.767 1.00 49.88 89 ARG A N 1
ATOM 647 C CA . ARG A 1 89 ? 33.303 5.131 -26.695 1.00 49.88 89 ARG A CA 1
ATOM 648 C C . ARG A 1 89 ? 33.666 6.196 -27.731 1.00 49.88 89 ARG A C 1
ATOM 650 O O . ARG A 1 89 ? 33.434 5.960 -28.916 1.00 49.88 89 ARG A O 1
ATOM 657 N N . PRO A 1 90 ? 34.206 7.363 -27.327 1.00 49.38 90 PRO A N 1
ATOM 658 C CA . PRO A 1 90 ? 34.803 8.276 -28.287 1.00 49.38 90 PRO A CA 1
ATOM 659 C C . PRO A 1 90 ? 35.936 7.533 -28.994 1.00 49.38 90 PRO A C 1
ATOM 661 O O . PRO A 1 90 ? 36.690 6.793 -28.360 1.00 49.38 90 PRO A O 1
ATOM 664 N N . ALA A 1 91 ? 36.013 7.712 -30.310 1.00 55.47 91 ALA A N 1
ATOM 665 C CA . ALA A 1 91 ? 37.080 7.194 -31.142 1.00 55.47 91 ALA A CA 1
ATOM 666 C C . ALA A 1 91 ? 38.439 7.496 -30.492 1.00 55.47 91 ALA A C 1
ATOM 668 O O . ALA A 1 91 ? 38.857 8.650 -30.420 1.00 55.47 91 ALA A O 1
ATOM 669 N N . THR A 1 92 ? 39.132 6.463 -30.018 1.00 52.25 92 THR A N 1
ATOM 670 C CA . THR A 1 92 ? 40.580 6.519 -29.832 1.00 52.25 92 THR A CA 1
ATOM 671 C C . THR A 1 92 ? 41.194 6.636 -31.220 1.00 52.25 92 THR A C 1
ATOM 673 O O . THR A 1 92 ? 41.424 5.644 -31.909 1.00 52.25 92 THR A O 1
ATOM 676 N N . THR A 1 93 ? 41.362 7.877 -31.662 1.00 55.09 93 THR A N 1
ATOM 677 C CA . THR A 1 93 ? 42.289 8.268 -32.718 1.00 55.09 93 THR A CA 1
ATOM 678 C C . THR A 1 93 ? 43.719 8.027 -32.250 1.00 55.09 93 THR A C 1
ATOM 680 O O . THR A 1 93 ? 44.074 8.544 -31.195 1.00 55.09 93 THR A O 1
ATOM 683 N N . GLY A 1 94 ? 44.498 7.334 -33.088 1.00 43.44 94 GLY A N 1
ATOM 684 C CA . GLY A 1 94 ? 45.937 7.563 -33.297 1.00 43.44 94 GLY A CA 1
ATOM 685 C C . GLY A 1 94 ? 46.875 7.150 -32.180 1.00 43.44 94 GLY A C 1
ATOM 686 O O . GLY A 1 94 ? 47.053 7.963 -31.251 1.00 43.44 94 GLY A O 1
#

pLDDT: mean 82.66, std 11.4, range [43.44, 95.81]

Sequence (94 aa):
MYWAIVTLTTVGYGDLSPNTPLGQFLASLVMVLGYGVIAVPTGIVSVELNRAYNKTSTKACLHCGRGAHDDDALFCKICGGTLGVELSRPATTG

Foldseek 3Di:
DVQLVCLLCVVCPVPDADPDPVRVVVSVVSNVVSVVVVCVVVVVVVVVVCCVVDDQFQFAAPVPRDGRDDPPDQADPPPRGGTDDDPPDDDPDD